Protein AF-A0A842GBS2-F1 (afdb_monomer)

Radius of gyration: 26.14 Å; Cα contacts (8 Å, |Δi|>4): 74; chains: 1; bounding box: 63×48×53 Å

Solvent-accessible surface area (backbone atoms only — not comparable to full-atom values): 9176 Å² total; per-residue (Å²): 52,56,71,68,58,36,49,51,55,53,50,52,49,37,70,74,26,65,68,55,48,73,70,59,46,72,67,55,54,50,53,52,41,62,66,34,44,61,16,29,55,69,60,16,51,52,38,40,55,52,44,66,75,75,44,96,65,78,79,58,68,82,71,24,62,34,49,64,79,65,45,64,64,57,58,49,49,52,53,52,52,50,52,54,51,51,51,51,52,49,57,55,55,73,72,59,69,82,78,61,65,87,78,48,100,63,56,70,68,56,43,51,51,47,65,72,66,52,78,75,74,88,60,75,92,71,73,91,57,52,77,66,53,48,50,53,50,50,54,52,51,50,51,52,51,54,51,50,52,50,62,64,70,63,77,123

Structure (mmCIF, N/CA/C/O backbone):
data_AF-A0A842GBS2-F1
#
_entry.id   AF-A0A842GBS2-F1
#
loop_
_atom_site.group_PDB
_atom_site.id
_atom_site.type_symbol
_atom_site.label_atom_id
_atom_site.label_alt_id
_atom_site.label_comp_id
_atom_site.label_asym_id
_atom_site.label_entity_id
_atom_site.label_seq_id
_atom_site.pdbx_PDB_ins_code
_atom_site.Cartn_x
_atom_site.Cartn_y
_atom_site.Cartn_z
_atom_site.occupancy
_atom_site.B_iso_or_equiv
_atom_site.auth_seq_id
_atom_site.auth_comp_id
_atom_site.auth_asym_id
_atom_site.auth_atom_id
_atom_site.pdbx_PDB_model_num
ATOM 1 N N . MET A 1 1 ? 12.945 -3.905 -9.979 1.00 91.38 1 MET A N 1
ATOM 2 C CA . MET A 1 1 ? 13.608 -2.769 -10.655 1.00 91.38 1 MET A CA 1
ATOM 3 C C . MET A 1 1 ? 15.123 -2.823 -10.489 1.00 91.38 1 MET A C 1
ATOM 5 O O . MET A 1 1 ? 15.603 -3.583 -9.658 1.00 91.38 1 MET A O 1
ATOM 9 N N . GLU A 1 2 ? 15.868 -2.006 -11.241 1.00 93.38 2 GLU A N 1
ATOM 10 C CA . GLU A 1 2 ? 17.328 -1.872 -11.101 1.00 93.38 2 GLU A CA 1
ATOM 11 C C . GLU A 1 2 ? 17.729 -1.147 -9.805 1.00 93.38 2 GLU A C 1
ATOM 13 O O . GLU A 1 2 ? 16.988 -0.316 -9.277 1.00 93.38 2 GLU A O 1
ATOM 18 N N . LEU A 1 3 ? 18.949 -1.381 -9.313 1.00 91.69 3 LEU A N 1
ATOM 19 C CA . LEU A 1 3 ? 19.408 -0.807 -8.040 1.00 91.69 3 LEU A CA 1
ATOM 20 C C . LEU A 1 3 ? 19.408 0.736 -8.036 1.00 91.69 3 LEU A C 1
ATOM 22 O O . LEU A 1 3 ? 18.989 1.354 -7.059 1.00 91.69 3 LEU A O 1
ATOM 26 N N . MET A 1 4 ? 19.832 1.375 -9.134 1.00 93.00 4 MET A N 1
ATOM 27 C CA . MET A 1 4 ? 19.768 2.843 -9.261 1.00 93.00 4 MET A CA 1
ATOM 28 C C . MET A 1 4 ? 18.333 3.371 -9.187 1.00 93.00 4 MET A C 1
ATOM 30 O O . MET A 1 4 ? 18.096 4.425 -8.604 1.00 93.00 4 MET A O 1
ATOM 34 N N . GLN A 1 5 ? 17.379 2.636 -9.759 1.00 95.25 5 GLN A N 1
ATOM 35 C CA . GLN A 1 5 ? 15.966 3.004 -9.740 1.00 95.25 5 GLN A CA 1
ATOM 36 C C . GLN A 1 5 ? 15.397 2.923 -8.321 1.00 95.25 5 GLN A C 1
ATOM 38 O O . GLN A 1 5 ? 14.685 3.829 -7.894 1.00 95.25 5 GLN A O 1
ATOM 43 N N . ALA A 1 6 ? 15.765 1.887 -7.562 1.00 94.94 6 ALA A N 1
ATOM 44 C CA . ALA A 1 6 ? 15.394 1.773 -6.155 1.00 94.94 6 ALA A CA 1
ATOM 45 C C . ALA A 1 6 ? 15.952 2.944 -5.328 1.00 94.94 6 ALA A C 1
ATOM 47 O O . ALA A 1 6 ? 15.215 3.568 -4.561 1.00 94.94 6 ALA A O 1
ATOM 48 N N . PHE A 1 7 ? 17.223 3.306 -5.538 1.00 94.00 7 PHE A N 1
ATOM 49 C CA . PHE A 1 7 ? 17.828 4.457 -4.864 1.00 94.00 7 PHE A CA 1
ATOM 50 C C . PHE A 1 7 ? 17.133 5.777 -5.196 1.00 94.00 7 PHE A C 1
ATOM 52 O O . PHE A 1 7 ? 16.917 6.576 -4.288 1.00 94.00 7 PHE A O 1
ATOM 59 N N . GLU A 1 8 ? 16.715 5.988 -6.445 1.00 95.69 8 GLU A N 1
ATOM 60 C CA . GLU A 1 8 ? 15.959 7.183 -6.831 1.00 95.69 8 GLU A CA 1
ATOM 61 C C . GLU A 1 8 ? 14.643 7.302 -6.042 1.00 95.69 8 GLU A C 1
ATOM 63 O O . GLU A 1 8 ? 14.295 8.382 -5.558 1.00 95.69 8 GLU A O 1
ATOM 68 N N . LEU A 1 9 ? 13.911 6.195 -5.863 1.00 96.62 9 LEU A N 1
ATOM 69 C CA . LEU A 1 9 ? 12.675 6.194 -5.074 1.00 96.62 9 LEU A CA 1
ATOM 70 C C . LEU A 1 9 ? 12.947 6.527 -3.601 1.00 96.62 9 LEU A C 1
ATOM 72 O O . LEU A 1 9 ? 12.241 7.341 -3.002 1.00 96.62 9 LEU A O 1
ATOM 76 N N . ILE A 1 10 ? 14.000 5.953 -3.018 1.00 94.94 10 ILE A N 1
ATOM 77 C CA . ILE A 1 10 ? 14.363 6.200 -1.618 1.00 94.94 10 ILE A CA 1
ATOM 78 C C . ILE A 1 10 ? 14.875 7.641 -1.410 1.00 94.94 10 ILE A C 1
ATOM 80 O O . ILE A 1 10 ? 14.587 8.275 -0.386 1.00 94.94 10 ILE A O 1
ATOM 84 N N . GLU A 1 11 ? 15.584 8.205 -2.388 1.00 94.44 11 GLU A N 1
ATOM 85 C CA . GLU A 1 11 ? 16.022 9.604 -2.382 1.00 94.44 11 GLU A CA 1
ATOM 86 C C . GLU A 1 11 ? 14.831 10.569 -2.464 1.00 94.44 11 GLU A C 1
ATOM 88 O O . GLU A 1 11 ? 14.791 11.582 -1.756 1.00 94.44 11 GLU A O 1
ATOM 93 N N . MET A 1 12 ? 13.816 10.222 -3.257 1.00 96.06 12 MET A N 1
ATOM 94 C CA . MET A 1 12 ? 12.567 10.978 -3.346 1.00 96.06 12 MET A CA 1
ATOM 95 C C . MET A 1 12 ? 11.851 11.035 -1.990 1.00 96.06 12 MET A C 1
ATOM 97 O O . MET A 1 12 ? 11.416 12.108 -1.568 1.00 96.06 12 MET A O 1
ATOM 101 N N . ILE A 1 13 ? 11.804 9.914 -1.261 1.00 96.00 13 ILE A N 1
ATOM 102 C CA . ILE A 1 13 ? 11.255 9.855 0.105 1.00 96.00 13 ILE A CA 1
ATOM 103 C C . ILE A 1 13 ? 12.089 10.712 1.058 1.00 96.00 13 ILE A C 1
ATOM 105 O O . ILE A 1 13 ? 11.542 11.522 1.805 1.00 96.00 13 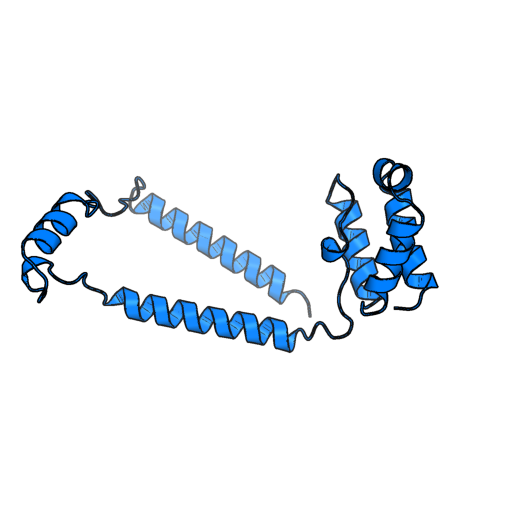ILE A O 1
ATOM 109 N N . SER A 1 14 ? 13.414 10.578 1.014 1.00 93.94 14 SER A N 1
ATOM 110 C CA . SER A 1 14 ? 14.332 11.336 1.875 1.00 93.94 14 SER A CA 1
ATOM 111 C C . SER A 1 14 ? 14.244 12.847 1.647 1.00 93.94 14 SER A C 1
ATOM 113 O O . SER A 1 14 ? 14.419 13.630 2.582 1.00 93.94 14 SER A O 1
ATOM 115 N N . SER A 1 15 ? 13.946 13.261 0.415 1.00 94.44 15 SER A N 1
ATOM 116 C CA . SER A 1 15 ? 13.741 14.662 0.046 1.00 94.44 15 SER A CA 1
ATOM 117 C C . SER A 1 15 ? 12.376 15.192 0.487 1.00 94.44 15 SER A C 1
ATOM 119 O O . SER A 1 15 ? 12.276 16.339 0.918 1.00 94.44 15 SER A O 1
ATOM 121 N N . ALA A 1 16 ? 11.331 14.364 0.422 1.00 95.88 16 ALA A N 1
ATOM 122 C CA . ALA A 1 16 ? 9.983 14.746 0.835 1.00 95.88 16 ALA A CA 1
ATOM 123 C C . ALA A 1 16 ? 9.793 14.732 2.364 1.00 95.88 16 ALA A C 1
ATOM 125 O O . ALA A 1 16 ? 9.022 15.529 2.900 1.00 95.88 16 ALA A O 1
ATOM 126 N N . TYR A 1 17 ? 10.502 13.852 3.081 1.00 95.50 17 TYR A N 1
ATOM 127 C CA . TYR A 1 17 ? 10.295 13.605 4.508 1.00 95.50 17 TYR A CA 1
ATOM 128 C C . TYR A 1 17 ? 11.598 13.719 5.309 1.00 95.50 17 TYR A C 1
ATOM 130 O O . TYR A 1 17 ? 12.363 12.766 5.460 1.00 95.50 17 TYR A O 1
ATOM 138 N N . ILE A 1 18 ? 11.812 14.882 5.931 1.00 92.56 18 ILE A N 1
ATOM 139 C CA . ILE A 1 18 ? 13.024 15.184 6.717 1.00 92.56 18 ILE A CA 1
ATOM 140 C C . ILE A 1 18 ? 13.256 14.173 7.849 1.00 92.56 18 ILE A C 1
ATOM 142 O O . ILE A 1 18 ? 14.397 13.808 8.128 1.00 92.56 18 ILE A O 1
ATOM 146 N N . ASN A 1 19 ? 12.191 13.724 8.516 1.00 90.25 19 ASN A N 1
ATOM 147 C CA . ASN A 1 19 ? 12.318 12.776 9.624 1.00 90.25 19 ASN A CA 1
ATOM 148 C C . ASN A 1 19 ? 12.795 11.407 9.144 1.00 90.25 19 ASN A C 1
ATOM 150 O O . ASN A 1 19 ? 13.673 10.843 9.783 1.00 90.25 19 ASN A O 1
ATOM 154 N N . PHE A 1 20 ? 12.297 10.937 7.996 1.00 90.94 20 PHE A N 1
ATOM 155 C CA . PHE A 1 20 ? 12.789 9.711 7.371 1.00 90.94 20 PHE A CA 1
ATOM 156 C C . PHE A 1 20 ? 14.289 9.827 7.094 1.00 90.94 20 PHE A C 1
ATOM 158 O O . PHE A 1 20 ? 15.064 9.004 7.558 1.00 90.94 20 PHE A O 1
ATOM 165 N N . LYS A 1 21 ? 14.730 10.923 6.463 1.00 89.00 21 LYS A N 1
ATOM 166 C CA . LYS A 1 21 ? 16.156 11.161 6.189 1.00 89.00 21 LYS A CA 1
ATOM 167 C C . LYS A 1 21 ? 17.041 11.112 7.442 1.00 89.00 21 LYS A C 1
ATOM 169 O O . LYS A 1 21 ? 18.186 10.688 7.361 1.00 89.00 21 LYS A O 1
ATOM 174 N N . LYS A 1 22 ? 16.539 11.576 8.590 1.00 88.00 22 LYS A N 1
ATOM 175 C CA . LYS A 1 22 ? 17.286 11.568 9.859 1.00 88.00 22 LYS A CA 1
ATOM 176 C C . LYS A 1 22 ? 17.366 10.186 10.502 1.00 88.00 22 LYS A C 1
ATOM 178 O O . LYS A 1 22 ? 18.314 9.933 11.237 1.00 88.00 22 LYS A O 1
ATOM 183 N N . THR A 1 23 ? 16.360 9.341 10.290 1.00 86.06 23 THR A N 1
ATOM 184 C CA . THR A 1 23 ? 16.256 8.028 10.940 1.00 86.06 23 THR A CA 1
ATOM 185 C C . THR A 1 23 ? 16.757 6.883 10.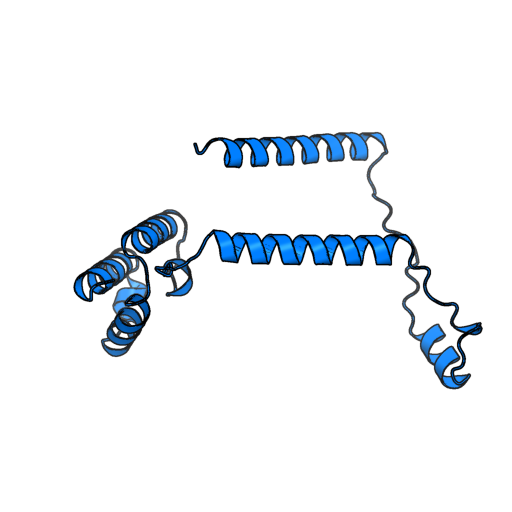074 1.00 86.06 23 THR A C 1
ATOM 187 O O . THR A 1 23 ? 1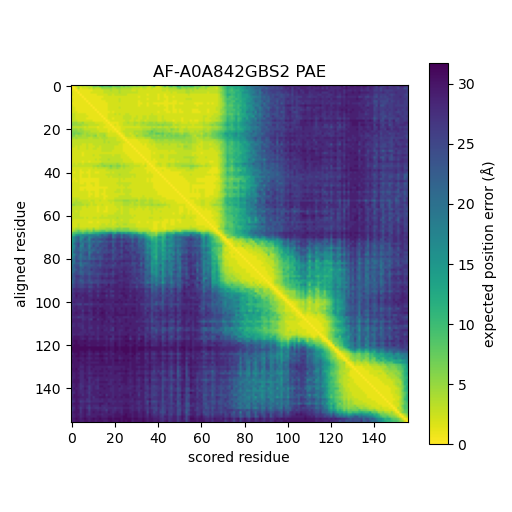7.114 5.841 10.612 1.00 86.06 23 THR A O 1
ATOM 190 N N . SER A 1 24 ? 16.766 7.056 8.754 1.00 85.69 24 SER A N 1
ATOM 191 C CA . SER A 1 24 ? 17.180 6.024 7.810 1.00 85.69 24 SER A CA 1
ATOM 192 C C . SER A 1 24 ? 18.699 5.887 7.802 1.00 85.69 24 SER A C 1
ATOM 194 O O . SER A 1 24 ? 19.420 6.796 7.394 1.00 85.69 24 SER A O 1
ATOM 196 N N . ASP A 1 25 ? 19.175 4.732 8.256 1.00 89.38 25 ASP A N 1
ATOM 197 C CA . ASP A 1 25 ? 20.576 4.337 8.208 1.00 89.38 25 ASP A CA 1
ATOM 198 C C . ASP A 1 25 ? 20.876 3.489 6.962 1.00 89.38 25 ASP A C 1
ATOM 200 O O . ASP A 1 25 ? 19.982 3.067 6.226 1.00 89.38 25 ASP A O 1
ATOM 204 N N . GLU A 1 26 ? 22.156 3.204 6.722 1.00 89.19 26 GLU A N 1
ATOM 205 C CA . GLU A 1 26 ? 22.590 2.408 5.569 1.00 89.19 26 GLU A CA 1
ATOM 206 C C . GLU A 1 26 ? 21.917 1.024 5.520 1.00 89.19 26 GLU A C 1
ATOM 208 O O . GLU A 1 26 ? 21.607 0.522 4.440 1.00 89.19 26 GLU A O 1
ATOM 213 N N . LYS A 1 27 ? 21.638 0.420 6.683 1.00 90.00 27 LYS A N 1
ATOM 214 C CA . LYS A 1 27 ? 20.949 -0.875 6.770 1.00 90.00 27 LYS A CA 1
ATOM 215 C C . LYS A 1 27 ? 19.518 -0.781 6.259 1.00 90.00 27 LYS A C 1
ATOM 217 O O . LYS A 1 27 ? 19.096 -1.643 5.495 1.00 90.00 27 LYS A O 1
ATOM 222 N N . THR A 1 28 ? 18.799 0.272 6.641 1.00 87.38 28 THR A N 1
ATOM 223 C CA . THR A 1 28 ? 17.440 0.539 6.163 1.00 87.38 28 THR A CA 1
ATOM 224 C C . THR A 1 28 ? 17.430 0.741 4.651 1.00 87.38 28 THR A C 1
ATOM 226 O O . THR A 1 28 ? 16.608 0.144 3.963 1.00 87.38 28 THR A O 1
ATOM 229 N N . LEU A 1 29 ? 18.374 1.524 4.121 1.00 90.19 29 LEU A N 1
ATOM 230 C CA . LEU A 1 29 ? 18.474 1.779 2.681 1.00 90.19 29 LEU A CA 1
ATOM 231 C C . LEU A 1 29 ? 18.759 0.494 1.894 1.00 90.19 29 LEU A C 1
ATOM 233 O O . LEU A 1 29 ? 18.095 0.240 0.895 1.00 90.19 29 LEU A O 1
ATOM 237 N N . ARG A 1 30 ? 19.702 -0.336 2.361 1.00 92.00 30 ARG A N 1
ATOM 238 C CA . ARG A 1 30 ? 20.016 -1.634 1.738 1.00 92.00 30 ARG A CA 1
ATOM 239 C C . ARG A 1 30 ? 18.812 -2.567 1.743 1.00 92.00 30 ARG A C 1
ATOM 241 O O . ARG A 1 30 ? 18.457 -3.087 0.695 1.00 92.00 30 ARG A O 1
ATOM 248 N N . LEU A 1 31 ? 18.147 -2.696 2.892 1.00 92.94 31 LEU A N 1
ATOM 249 C CA . LEU A 1 31 ? 16.947 -3.518 3.027 1.00 92.94 31 LEU A CA 1
ATOM 250 C C . LEU A 1 31 ? 15.876 -3.093 2.019 1.00 92.94 31 LEU A C 1
ATOM 252 O O . LEU A 1 31 ? 15.317 -3.922 1.313 1.00 92.94 31 LEU A O 1
ATOM 256 N N . TRP A 1 32 ? 15.599 -1.794 1.934 1.00 94.94 32 TRP A N 1
ATOM 257 C CA . TRP A 1 32 ? 14.586 -1.279 1.020 1.00 94.94 32 TRP A CA 1
ATOM 258 C C . TRP A 1 32 ? 14.963 -1.505 -0.439 1.00 94.94 32 TRP A C 1
ATOM 260 O O . TRP A 1 32 ? 14.107 -1.902 -1.224 1.00 94.94 32 TRP A O 1
ATOM 270 N N . SER A 1 33 ? 16.233 -1.308 -0.793 1.00 92.50 33 SER A N 1
ATOM 271 C CA . SER A 1 33 ? 16.725 -1.612 -2.133 1.00 92.50 33 SER A CA 1
ATOM 272 C C . SER A 1 33 ? 16.550 -3.088 -2.492 1.00 92.50 33 SER A C 1
ATOM 274 O O . SER A 1 33 ? 16.093 -3.362 -3.598 1.00 92.50 33 SER A O 1
ATOM 276 N N . ASP A 1 34 ? 16.822 -4.014 -1.566 1.00 92.50 34 ASP A N 1
ATOM 277 C CA . ASP A 1 34 ? 16.640 -5.456 -1.784 1.00 92.50 34 ASP A CA 1
ATOM 278 C C . ASP A 1 34 ? 15.164 -5.809 -2.045 1.00 92.50 34 ASP A C 1
ATOM 280 O O . ASP A 1 34 ? 14.858 -6.564 -2.964 1.00 92.50 34 ASP A O 1
ATOM 284 N N . PHE A 1 35 ? 14.230 -5.207 -1.299 1.00 91.38 35 PHE A N 1
ATOM 285 C CA . PHE A 1 35 ? 12.789 -5.432 -1.490 1.00 91.38 35 PHE A CA 1
ATOM 286 C C . PHE A 1 35 ? 12.225 -4.826 -2.780 1.00 91.38 35 PHE A C 1
ATOM 288 O O . PHE A 1 35 ? 11.205 -5.289 -3.287 1.00 91.38 35 PHE A O 1
ATOM 295 N N . LEU A 1 36 ? 12.851 -3.778 -3.313 1.00 93.88 36 LEU A N 1
ATOM 296 C CA . LEU A 1 36 ? 12.385 -3.111 -4.529 1.00 93.88 36 LEU A CA 1
ATOM 297 C C . LEU A 1 36 ? 12.826 -3.841 -5.810 1.00 93.88 36 LEU A C 1
ATOM 299 O O . LEU A 1 36 ? 12.286 -3.565 -6.885 1.00 93.88 36 LEU A O 1
ATOM 303 N N . VAL A 1 37 ? 13.753 -4.803 -5.729 1.00 91.38 37 VAL A N 1
ATOM 304 C CA . VAL A 1 37 ? 14.220 -5.577 -6.897 1.00 91.38 37 VAL A CA 1
ATOM 305 C C . VAL A 1 37 ? 13.066 -6.297 -7.607 1.00 91.38 37 VAL A C 1
ATOM 307 O O . VAL A 1 37 ? 13.033 -6.310 -8.838 1.00 91.38 37 VAL A O 1
ATOM 310 N N . ASP A 1 38 ? 12.056 -6.755 -6.870 1.00 88.19 38 ASP A N 1
ATOM 311 C CA . ASP A 1 38 ? 10.890 -7.460 -7.427 1.00 88.19 38 ASP A CA 1
ATOM 312 C C . ASP A 1 38 ? 9.724 -6.532 -7.820 1.00 88.19 38 ASP A C 1
ATOM 314 O O . ASP A 1 38 ? 8.668 -6.982 -8.278 1.00 88.19 38 ASP A O 1
ATOM 318 N N . ALA A 1 39 ? 9.901 -5.219 -7.659 1.00 92.19 39 ALA A N 1
ATOM 319 C CA . ALA A 1 39 ? 8.882 -4.220 -7.947 1.00 92.19 39 ALA A CA 1
ATOM 320 C C . ALA A 1 39 ? 9.050 -3.563 -9.328 1.00 92.19 39 ALA A C 1
ATOM 322 O O . ALA A 1 39 ? 10.159 -3.376 -9.845 1.00 92.19 39 ALA A O 1
ATOM 323 N N . ASP A 1 40 ? 7.918 -3.197 -9.923 1.00 94.12 40 ASP A N 1
ATOM 324 C CA . ASP A 1 40 ? 7.796 -2.412 -11.145 1.00 94.12 40 ASP A CA 1
ATOM 325 C C . ASP A 1 40 ? 8.135 -0.955 -10.837 1.00 94.12 40 ASP A C 1
ATOM 327 O O . ASP A 1 40 ? 7.494 -0.311 -10.000 1.00 94.12 40 ASP A O 1
ATOM 331 N N . TYR A 1 41 ? 9.158 -0.431 -11.505 1.00 95.06 41 TYR A N 1
ATOM 332 C CA . TYR A 1 41 ? 9.652 0.914 -11.246 1.00 95.06 41 TYR A CA 1
ATOM 333 C C . TYR A 1 41 ? 8.613 2.000 -11.543 1.00 95.06 41 TYR A C 1
ATOM 335 O O . TYR A 1 41 ? 8.389 2.866 -10.698 1.00 95.06 41 TYR A O 1
ATOM 343 N N . GLU A 1 42 ? 7.964 1.966 -12.708 1.00 94.62 42 GLU A N 1
ATOM 344 C CA . GLU A 1 42 ? 7.056 3.036 -13.135 1.00 94.62 42 GLU A CA 1
ATOM 345 C C . GLU A 1 42 ? 5.795 3.063 -12.271 1.00 94.62 42 GLU A C 1
ATOM 347 O O . GLU A 1 42 ? 5.390 4.125 -11.782 1.00 94.62 42 GLU A O 1
ATOM 352 N N . LYS A 1 43 ? 5.214 1.888 -11.995 1.00 93.44 43 LYS A N 1
ATOM 353 C CA . LYS A 1 43 ? 4.051 1.769 -11.105 1.00 93.44 43 LYS A CA 1
ATOM 354 C C . LYS A 1 43 ? 4.396 2.206 -9.682 1.00 93.44 43 LYS A C 1
ATOM 356 O O . LYS A 1 43 ? 3.654 2.992 -9.088 1.00 93.44 43 LYS A O 1
ATOM 361 N N . SER A 1 44 ? 5.546 1.774 -9.162 1.00 95.56 44 SER A N 1
ATOM 362 C CA . SER A 1 44 ? 5.978 2.140 -7.809 1.00 95.56 44 SER A CA 1
ATOM 363 C C . SER A 1 44 ? 6.288 3.633 -7.685 1.00 95.56 44 SER A C 1
ATOM 365 O O . SER A 1 44 ? 5.921 4.279 -6.703 1.00 95.56 44 SER A O 1
ATOM 367 N N . LYS A 1 45 ? 6.894 4.232 -8.717 1.00 96.81 45 LYS A N 1
ATOM 368 C CA . LYS A 1 45 ? 7.149 5.675 -8.794 1.00 96.81 45 LYS A CA 1
ATOM 369 C C . LYS A 1 45 ? 5.854 6.482 -8.821 1.00 96.81 45 LYS A C 1
ATOM 371 O O . LYS A 1 45 ? 5.766 7.524 -8.167 1.00 96.81 45 LYS A O 1
ATOM 376 N N . ALA A 1 46 ? 4.852 6.029 -9.573 1.00 95.12 46 ALA A N 1
ATOM 377 C CA . ALA A 1 46 ? 3.545 6.675 -9.632 1.00 95.12 46 ALA A CA 1
ATOM 378 C C . ALA A 1 46 ? 2.822 6.620 -8.275 1.00 95.12 46 ALA A C 1
ATOM 380 O O . ALA A 1 46 ? 2.362 7.660 -7.790 1.00 95.12 46 ALA A O 1
ATOM 381 N N . ALA A 1 47 ? 2.796 5.447 -7.633 1.00 94.81 47 ALA A N 1
ATOM 382 C CA . ALA A 1 47 ? 2.227 5.262 -6.298 1.00 94.81 47 ALA A CA 1
ATOM 383 C C . ALA A 1 47 ? 2.925 6.154 -5.257 1.00 94.81 47 ALA A C 1
ATOM 385 O O . ALA A 1 47 ? 2.267 6.891 -4.518 1.00 94.81 47 ALA A O 1
ATOM 386 N N . LEU A 1 48 ? 4.261 6.194 -5.277 1.00 97.38 48 LEU A N 1
ATOM 387 C CA . LEU A 1 48 ? 5.049 7.029 -4.375 1.00 97.38 48 LEU A CA 1
ATOM 388 C C . LEU A 1 48 ? 4.748 8.525 -4.550 1.00 97.38 48 LEU A C 1
ATOM 390 O O . LEU A 1 48 ? 4.517 9.237 -3.569 1.00 97.38 48 LEU A O 1
ATOM 394 N N . LYS A 1 49 ? 4.697 9.016 -5.795 1.00 97.19 49 LYS A N 1
ATOM 395 C CA . LYS A 1 49 ? 4.324 10.411 -6.083 1.00 97.19 49 LYS A CA 1
ATOM 396 C C . LYS A 1 49 ? 2.939 10.749 -5.536 1.00 97.19 49 LYS A C 1
ATOM 398 O O . LYS A 1 49 ? 2.739 11.854 -5.029 1.00 97.19 49 LYS A O 1
ATOM 403 N N . GLN A 1 50 ? 1.986 9.826 -5.640 1.00 96.25 50 GLN A N 1
ATOM 404 C CA . GLN A 1 50 ? 0.638 10.028 -5.120 1.00 96.25 50 GLN A CA 1
ATOM 405 C C . GLN A 1 50 ? 0.608 10.053 -3.587 1.00 96.25 50 GLN A C 1
ATOM 407 O O . GLN A 1 50 ? -0.058 10.912 -3.000 1.00 96.25 50 GLN A O 1
ATOM 412 N N . HIS A 1 51 ? 1.367 9.176 -2.928 1.00 97.56 51 HIS A N 1
ATOM 413 C CA . HIS A 1 51 ? 1.510 9.182 -1.471 1.00 97.56 51 HIS A CA 1
ATOM 414 C C . HIS A 1 51 ? 2.087 10.510 -0.975 1.00 97.56 51 HIS A C 1
ATOM 416 O O . HIS A 1 51 ? 1.483 11.147 -0.114 1.00 97.56 51 HIS A O 1
ATOM 422 N N . ILE A 1 52 ? 3.174 10.993 -1.589 1.00 96.75 52 ILE A N 1
ATOM 423 C CA . ILE A 1 52 ? 3.808 12.279 -1.240 1.00 96.75 52 ILE A CA 1
ATOM 424 C C . ILE A 1 52 ? 2.819 13.449 -1.333 1.00 96.75 52 ILE A C 1
ATOM 426 O O . ILE A 1 52 ? 2.816 14.332 -0.477 1.00 96.75 52 ILE A O 1
ATOM 430 N N . LYS A 1 53 ? 1.941 13.454 -2.342 1.00 94.81 53 LYS A N 1
ATOM 431 C CA . LYS A 1 53 ? 0.928 14.509 -2.516 1.00 94.81 53 LYS A CA 1
ATOM 432 C C . LYS A 1 53 ? -0.194 14.465 -1.478 1.00 94.81 53 LYS A C 1
ATOM 434 O O . LYS A 1 53 ? -0.790 15.500 -1.194 1.00 94.81 53 LYS A O 1
ATOM 439 N N . THR A 1 54 ? -0.532 13.284 -0.964 1.00 94.19 54 THR A N 1
ATOM 440 C CA . THR A 1 54 ? -1.778 13.067 -0.204 1.00 94.19 54 THR A CA 1
ATOM 441 C C . THR A 1 54 ? -1.559 12.765 1.275 1.00 94.19 54 THR A C 1
ATOM 443 O O . THR A 1 54 ? -2.475 12.953 2.080 1.00 94.19 54 THR A O 1
ATOM 446 N N . LYS A 1 55 ? -0.365 12.311 1.666 1.00 95.00 55 LYS A N 1
ATOM 447 C CA . LYS A 1 55 ? -0.061 11.845 3.021 1.00 95.00 55 LYS A CA 1
ATOM 448 C C . LYS A 1 55 ? 1.054 12.672 3.655 1.00 95.00 55 LYS A C 1
ATOM 450 O O . LYS A 1 55 ? 2.119 12.886 3.084 1.00 95.00 55 LYS A O 1
ATOM 455 N N . LYS A 1 56 ? 0.810 13.091 4.900 1.00 93.00 56 LYS A N 1
ATOM 456 C CA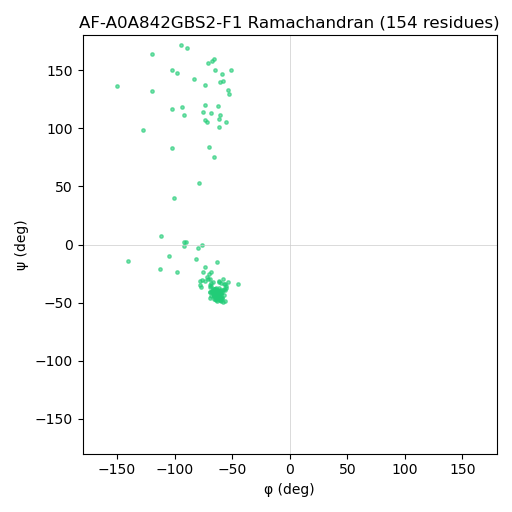 . LYS A 1 56 ? 1.750 13.893 5.704 1.00 93.00 56 LYS A CA 1
ATOM 457 C C . LYS A 1 56 ? 2.928 13.086 6.260 1.00 93.00 56 LYS A C 1
ATOM 459 O O . LYS A 1 56 ? 3.954 13.672 6.589 1.00 93.00 56 LYS A 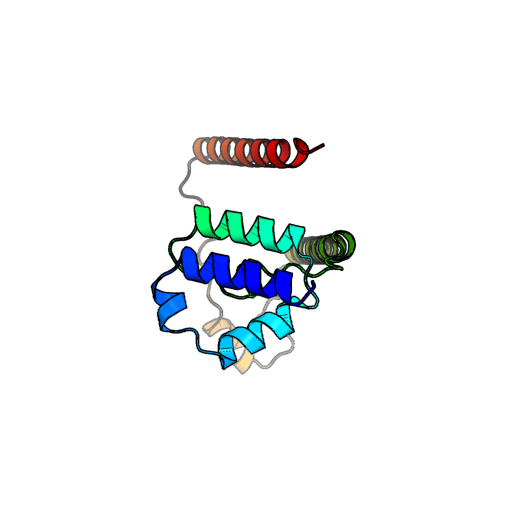O 1
ATOM 464 N N . PHE A 1 57 ? 2.773 11.772 6.401 1.00 94.69 57 PHE A N 1
ATOM 465 C CA . PHE A 1 57 ? 3.781 10.880 6.974 1.00 94.69 57 PHE A CA 1
ATOM 466 C C . PHE A 1 57 ? 4.514 10.104 5.879 1.00 94.69 57 PHE A C 1
ATOM 468 O O . PHE A 1 57 ? 3.930 9.820 4.829 1.00 94.69 57 PHE A O 1
ATOM 475 N N . ALA A 1 58 ? 5.780 9.768 6.145 1.00 94.62 58 ALA A N 1
ATOM 476 C CA . ALA A 1 58 ? 6.598 8.984 5.227 1.00 94.62 58 ALA A CA 1
ATOM 477 C C . ALA A 1 58 ? 5.928 7.628 4.931 1.00 94.62 58 ALA A C 1
ATOM 479 O O . ALA A 1 58 ? 5.338 7.045 5.846 1.00 94.62 58 ALA A O 1
ATOM 480 N N . PRO A 1 59 ? 5.982 7.145 3.680 1.00 95.50 59 PRO A N 1
ATOM 481 C CA . PRO A 1 59 ? 5.462 5.832 3.327 1.00 95.50 59 PRO A CA 1
ATOM 482 C C . PRO A 1 59 ? 6.298 4.719 3.962 1.00 95.50 59 PRO A C 1
ATOM 484 O O . PRO A 1 59 ? 7.474 4.901 4.275 1.00 95.50 59 PRO A O 1
ATOM 487 N N . SER A 1 60 ? 5.689 3.550 4.094 1.00 94.19 60 SER A N 1
ATOM 488 C CA . SER A 1 60 ? 6.355 2.254 4.207 1.00 94.19 60 SER A CA 1
ATOM 489 C C . SER A 1 60 ? 6.587 1.649 2.814 1.00 94.19 60 SER A C 1
ATOM 491 O O . SER A 1 60 ? 6.019 2.121 1.831 1.00 94.19 60 SER A O 1
ATOM 493 N N . LEU A 1 61 ? 7.379 0.574 2.711 1.00 92.56 61 LEU A N 1
ATOM 494 C CA . LEU A 1 61 ? 7.555 -0.158 1.444 1.00 92.56 61 LEU A CA 1
ATOM 495 C C . LEU A 1 61 ? 6.218 -0.625 0.846 1.00 92.56 61 LEU A C 1
ATOM 497 O O . LEU A 1 61 ? 6.040 -0.548 -0.364 1.00 92.56 61 LEU A O 1
ATOM 501 N N . ALA A 1 62 ? 5.263 -1.054 1.675 1.00 90.81 62 ALA A N 1
ATOM 502 C CA . ALA A 1 62 ? 3.970 -1.561 1.213 1.00 90.81 62 ALA A CA 1
ATOM 503 C C . ALA A 1 62 ? 3.073 -0.476 0.591 1.00 90.81 62 ALA A C 1
ATOM 505 O O . ALA A 1 62 ? 2.204 -0.791 -0.214 1.00 90.81 62 ALA A O 1
ATOM 506 N N . ASP A 1 63 ? 3.285 0.797 0.935 1.00 93.50 63 ASP A N 1
ATOM 507 C CA . ASP A 1 63 ? 2.454 1.894 0.429 1.00 93.50 63 ASP A CA 1
ATOM 508 C C . ASP A 1 63 ? 2.740 2.229 -1.043 1.00 93.50 63 ASP A C 1
ATOM 510 O O . ASP A 1 63 ? 1.924 2.878 -1.698 1.00 93.50 63 ASP A O 1
ATOM 514 N N . PHE A 1 64 ? 3.905 1.830 -1.567 1.00 94.69 64 PHE A N 1
ATOM 515 C CA . PHE A 1 64 ? 4.308 2.186 -2.928 1.00 94.69 64 PHE A CA 1
ATOM 516 C C . PHE A 1 64 ? 5.013 1.080 -3.717 1.00 94.69 64 PHE A C 1
ATOM 518 O O . PHE A 1 64 ? 5.144 1.238 -4.925 1.00 94.69 64 PHE A O 1
ATOM 525 N N . SER A 1 65 ? 5.484 -0.005 -3.097 1.00 94.00 65 SER A N 1
ATOM 526 C CA . SER A 1 65 ? 6.126 -1.111 -3.815 1.00 94.00 65 SER A CA 1
ATOM 527 C C . SER A 1 65 ? 5.073 -1.923 -4.564 1.00 94.00 65 SER A C 1
ATOM 529 O O . SER A 1 65 ? 4.287 -2.649 -3.955 1.00 94.00 65 SER A O 1
ATOM 531 N N . ILE A 1 66 ? 5.038 -1.781 -5.890 1.00 92.44 66 ILE A N 1
ATOM 532 C CA . ILE A 1 66 ? 4.111 -2.507 -6.759 1.00 92.44 66 ILE A CA 1
ATOM 533 C C . ILE A 1 66 ? 4.868 -3.652 -7.437 1.00 92.44 66 ILE A C 1
ATOM 535 O O . ILE A 1 66 ? 5.780 -3.367 -8.210 1.00 92.44 66 ILE A O 1
ATOM 539 N N . PRO A 1 67 ? 4.515 -4.928 -7.202 1.00 89.56 67 PRO A N 1
ATOM 540 C CA . PRO A 1 67 ? 5.185 -6.067 -7.831 1.00 89.56 67 PRO A CA 1
ATOM 541 C C . PRO A 1 67 ? 5.123 -6.027 -9.366 1.00 89.56 67 PRO A C 1
ATOM 543 O O . PRO A 1 67 ? 4.115 -5.607 -9.939 1.00 89.56 67 PRO A O 1
ATOM 546 N N . ILE A 1 68 ? 6.172 -6.524 -10.038 1.00 82.50 68 ILE A N 1
ATOM 547 C CA . ILE A 1 68 ? 6.225 -6.635 -11.515 1.00 82.50 68 ILE A CA 1
ATOM 548 C C . ILE A 1 68 ? 5.051 -7.469 -12.046 1.00 82.50 68 ILE A C 1
ATOM 550 O O . ILE A 1 68 ? 4.365 -7.054 -12.979 1.00 82.50 68 ILE A O 1
ATOM 554 N N . ASN A 1 69 ? 4.764 -8.583 -11.371 1.00 69.81 69 ASN A N 1
ATOM 555 C CA . ASN A 1 69 ? 3.653 -9.485 -11.674 1.00 69.81 69 ASN A CA 1
ATOM 556 C C . ASN A 1 69 ? 2.467 -9.248 -10.735 1.00 69.81 69 ASN A C 1
ATOM 558 O O . ASN A 1 69 ? 1.852 -10.200 -10.258 1.00 69.81 69 ASN A O 1
ATOM 562 N N . ALA A 1 70 ? 2.157 -7.988 -10.411 1.00 60.22 70 ALA A N 1
ATOM 563 C CA . ALA A 1 70 ? 0.843 -7.659 -9.871 1.00 60.22 70 ALA A CA 1
ATOM 564 C C . ALA A 1 70 ? -0.189 -7.930 -10.978 1.00 60.22 70 ALA A C 1
ATOM 566 O O . ALA A 1 70 ? -0.632 -7.011 -11.671 1.00 60.22 70 ALA A O 1
ATOM 567 N N . ASP A 1 71 ? -0.482 -9.212 -11.203 1.00 61.31 71 ASP A N 1
ATOM 568 C CA . ASP A 1 71 ? -1.481 -9.682 -12.140 1.00 61.31 71 ASP A CA 1
ATOM 569 C C . ASP A 1 71 ? -2.804 -9.117 -11.647 1.00 61.31 71 ASP A C 1
ATOM 571 O O . ASP A 1 71 ? -3.415 -9.609 -10.697 1.00 61.31 71 ASP A O 1
ATOM 575 N N . LEU A 1 72 ? -3.234 -8.042 -12.305 1.00 59.16 72 LEU A N 1
ATOM 576 C CA . LEU A 1 72 ? -4.586 -7.506 -12.205 1.00 59.16 72 LEU A CA 1
ATOM 577 C C . LEU A 1 72 ? -5.610 -8.640 -12.293 1.00 59.16 72 LEU A C 1
ATOM 579 O O . LEU A 1 72 ? -6.616 -8.603 -11.601 1.00 59.16 72 LEU A O 1
ATOM 583 N N . GLU A 1 73 ? -5.311 -9.670 -13.082 1.00 57.16 73 GLU A N 1
ATOM 584 C CA . GLU A 1 73 ? -6.124 -10.868 -13.244 1.00 57.16 73 GLU A CA 1
ATOM 585 C C . GLU A 1 73 ? -6.204 -11.722 -11.968 1.00 57.16 73 GLU A C 1
ATOM 587 O O . GLU A 1 73 ? -7.303 -12.114 -11.588 1.00 57.16 73 GLU A O 1
ATOM 592 N N . ASN A 1 74 ? -5.096 -11.933 -11.243 1.00 62.41 74 ASN A N 1
ATOM 593 C CA . ASN A 1 74 ? -5.111 -12.645 -9.958 1.00 62.41 74 ASN A CA 1
ATOM 594 C C . ASN A 1 74 ? -5.813 -11.826 -8.873 1.00 62.41 74 ASN A C 1
ATOM 596 O O . ASN A 1 74 ? -6.632 -12.364 -8.137 1.00 62.41 74 ASN A O 1
ATOM 600 N N . SER A 1 75 ? -5.575 -10.513 -8.821 1.00 60.72 75 SER A N 1
ATOM 601 C CA . SER A 1 75 ? -6.273 -9.632 -7.877 1.00 60.72 75 SER A CA 1
ATOM 602 C C . SER A 1 75 ? -7.783 -9.562 -8.164 1.00 60.72 75 SER A C 1
ATOM 604 O O . SER A 1 75 ? -8.598 -9.591 -7.243 1.00 60.72 75 SER A O 1
ATOM 606 N N . GLN A 1 76 ? -8.184 -9.549 -9.439 1.00 65.38 76 GLN A N 1
ATOM 607 C CA . GLN A 1 76 ? -9.588 -9.638 -9.852 1.00 65.38 76 GLN A CA 1
ATOM 608 C C . GLN A 1 76 ? -10.187 -11.023 -9.589 1.00 65.38 76 GLN A C 1
ATOM 610 O O . GLN A 1 76 ? -11.358 -11.113 -9.227 1.00 65.38 76 GLN A O 1
ATOM 615 N N . ALA A 1 77 ? -9.419 -12.098 -9.766 1.00 71.00 77 ALA A N 1
ATOM 616 C CA . ALA A 1 77 ? -9.855 -13.456 -9.461 1.00 71.00 77 ALA A CA 1
ATOM 617 C C . ALA A 1 77 ? -10.076 -13.643 -7.955 1.00 71.00 77 ALA A C 1
ATOM 619 O O . ALA A 1 77 ? -11.099 -14.197 -7.560 1.00 71.00 77 ALA A O 1
ATOM 620 N N . GLU A 1 78 ? -9.177 -13.117 -7.120 1.00 69.69 78 GLU A N 1
ATOM 621 C CA . GLU A 1 78 ? -9.335 -13.094 -5.665 1.00 69.69 78 GLU A CA 1
ATOM 622 C C . GLU A 1 78 ? -10.566 -12.278 -5.251 1.00 69.69 78 GLU A C 1
ATOM 624 O O . GLU A 1 78 ? -11.380 -12.767 -4.472 1.00 69.69 78 GLU A O 1
ATOM 629 N N . MET A 1 79 ? -10.768 -11.080 -5.815 1.00 66.00 79 MET A N 1
ATOM 630 C CA . MET A 1 79 ? -11.966 -10.271 -5.541 1.00 66.00 79 MET A CA 1
ATOM 631 C C . MET A 1 79 ? -13.263 -10.991 -5.931 1.00 66.00 79 MET A C 1
ATOM 633 O O . MET A 1 79 ? -14.197 -11.042 -5.134 1.00 66.00 79 MET A O 1
ATOM 637 N N . LYS A 1 80 ? -13.311 -11.607 -7.118 1.00 75.44 80 LYS A N 1
ATOM 638 C CA . LYS A 1 80 ? -14.470 -12.400 -7.561 1.00 75.44 80 LYS A CA 1
ATOM 639 C C . LYS A 1 80 ? -14.711 -13.610 -6.661 1.00 75.44 80 LYS A C 1
ATOM 641 O O . LYS A 1 80 ? -15.858 -13.935 -6.374 1.00 75.44 80 LYS A O 1
ATOM 646 N N . ALA A 1 81 ? -13.651 -14.280 -6.206 1.00 81.81 81 ALA A N 1
ATOM 647 C CA . ALA A 1 81 ? -13.772 -15.409 -5.291 1.00 81.81 81 ALA A CA 1
ATOM 648 C C . ALA A 1 81 ? -14.390 -14.983 -3.951 1.00 81.81 81 ALA A C 1
ATOM 650 O O . ALA A 1 81 ? -15.279 -15.666 -3.445 1.00 81.81 81 ALA A O 1
ATOM 651 N N . TRP A 1 82 ? -13.978 -13.833 -3.412 1.00 74.12 82 TRP A N 1
ATOM 652 C CA . TRP A 1 82 ? -14.576 -13.271 -2.202 1.00 74.12 82 TRP A CA 1
ATOM 653 C C . TRP A 1 82 ? -16.038 -12.858 -2.397 1.00 74.12 82 TRP A C 1
ATOM 655 O O . TRP A 1 82 ? -16.864 -13.177 -1.546 1.00 74.12 82 TRP A O 1
ATOM 665 N N . GLU A 1 83 ? -16.385 -12.242 -3.528 1.00 79.50 83 GLU A N 1
ATOM 666 C CA . GLU A 1 83 ? -17.770 -11.876 -3.853 1.00 79.50 83 GLU A CA 1
ATOM 667 C C . GLU A 1 83 ? -18.690 -13.108 -3.924 1.00 79.50 83 GLU A C 1
ATOM 669 O O . GLU A 1 83 ? -19.802 -13.095 -3.394 1.00 79.50 83 GLU A O 1
ATOM 674 N N . ILE A 1 84 ? -18.210 -14.210 -4.511 1.00 85.38 84 ILE A N 1
ATOM 675 C CA . ILE A 1 84 ? -18.942 -15.485 -4.558 1.00 85.38 84 ILE A CA 1
ATOM 676 C C . ILE A 1 84 ? -19.184 -16.034 -3.143 1.00 85.38 84 ILE A C 1
ATOM 678 O O . ILE A 1 84 ? -20.286 -16.503 -2.854 1.00 85.38 84 ILE A O 1
ATOM 682 N N . ILE A 1 85 ? -18.182 -15.965 -2.260 1.00 80.88 85 ILE A N 1
ATOM 683 C CA . ILE A 1 85 ? -18.304 -16.407 -0.861 1.00 80.88 85 ILE A CA 1
ATOM 684 C C . ILE A 1 85 ? -19.306 -15.532 -0.100 1.00 80.88 85 ILE A C 1
ATOM 686 O O . ILE A 1 85 ? -20.135 -16.046 0.647 1.00 80.88 85 ILE A O 1
ATOM 690 N N . GLU A 1 86 ? -19.271 -14.213 -0.281 1.00 72.56 86 GLU A N 1
ATOM 691 C CA . GLU A 1 86 ? -20.233 -13.319 0.369 1.00 72.56 86 GLU A CA 1
ATOM 692 C C . GLU A 1 86 ? -21.665 -13.592 -0.096 1.00 72.56 86 GLU A C 1
ATOM 694 O O . GLU A 1 86 ? -22.579 -13.648 0.727 1.00 72.56 86 GLU A O 1
ATOM 699 N N . GLN A 1 87 ? -21.865 -13.821 -1.397 1.00 73.88 87 GLN A N 1
ATOM 700 C CA . GLN A 1 87 ? -23.172 -14.174 -1.946 1.00 73.88 87 GLN A CA 1
ATOM 701 C C . GLN A 1 87 ? -23.670 -15.524 -1.423 1.00 73.88 87 GLN A C 1
ATOM 703 O O . GLN A 1 87 ? -24.849 -15.636 -1.079 1.00 73.88 87 GLN A O 1
ATOM 708 N N . SER A 1 88 ? -22.802 -16.537 -1.322 1.00 74.88 88 SER A N 1
ATOM 709 C CA . SER A 1 88 ? -23.194 -17.844 -0.788 1.00 74.88 88 SER A CA 1
ATOM 710 C C . SER A 1 88 ? -23.558 -17.757 0.694 1.00 74.88 88 SER A C 1
ATOM 712 O O . SER A 1 88 ? -24.617 -18.239 1.090 1.00 74.88 88 SER A O 1
ATOM 714 N N . VAL A 1 89 ? -22.758 -17.053 1.499 1.00 78.50 89 VAL A N 1
ATOM 715 C CA . VAL A 1 89 ? -23.061 -16.795 2.914 1.00 78.50 89 VAL A CA 1
ATOM 716 C C . VAL A 1 89 ? -24.362 -16.005 3.049 1.00 78.50 89 VAL A C 1
ATOM 718 O O . VAL A 1 89 ? -25.195 -16.338 3.888 1.00 78.50 89 VAL A O 1
ATOM 721 N N . ALA A 1 90 ? -24.593 -14.990 2.215 1.00 73.06 90 ALA A N 1
ATOM 722 C CA . ALA A 1 90 ? -25.833 -14.219 2.235 1.00 73.06 90 ALA A CA 1
ATOM 723 C C . ALA A 1 90 ? -27.059 -15.082 1.893 1.00 73.06 90 ALA A C 1
ATOM 725 O O . ALA A 1 90 ? -28.091 -14.948 2.550 1.00 73.06 90 ALA A O 1
ATOM 726 N N . GLN A 1 91 ? -26.949 -15.993 0.921 1.00 74.50 91 GLN A N 1
ATOM 727 C CA . GLN A 1 91 ? -28.008 -16.949 0.578 1.00 74.50 91 GLN A CA 1
ATOM 728 C C . GLN A 1 91 ? -28.277 -17.950 1.707 1.00 74.50 91 GLN A C 1
ATOM 730 O O . GLN A 1 91 ? -29.437 -18.202 2.041 1.00 74.50 91 GLN A O 1
ATOM 735 N N . GLU A 1 92 ? -27.229 -18.493 2.330 1.00 74.56 92 GLU A N 1
ATOM 736 C CA . GLU A 1 92 ? -27.361 -19.378 3.493 1.00 74.56 92 GLU A CA 1
ATOM 737 C C . GLU A 1 92 ? -28.038 -18.653 4.663 1.00 74.56 92 GLU A C 1
ATOM 739 O O . GLU A 1 92 ? -28.951 -19.183 5.299 1.00 74.56 92 GLU A O 1
ATOM 744 N N . MET A 1 93 ? -27.652 -17.399 4.897 1.00 72.06 93 MET A N 1
ATOM 745 C CA . MET A 1 93 ? -28.214 -16.554 5.947 1.00 72.06 93 MET A CA 1
ATOM 746 C C . MET A 1 93 ? -29.643 -16.087 5.647 1.00 72.06 93 MET A C 1
ATOM 748 O O . MET A 1 93 ? -30.407 -15.875 6.588 1.00 72.06 93 MET A O 1
ATOM 752 N N . GLN A 1 94 ? -30.040 -15.966 4.375 1.00 71.69 94 GLN A N 1
ATOM 753 C CA . GLN A 1 94 ? -31.386 -15.532 3.978 1.00 71.69 94 GLN A CA 1
ATOM 754 C C . GLN A 1 94 ? -32.479 -16.466 4.519 1.00 71.69 94 GLN A C 1
ATOM 756 O O . GLN A 1 94 ? -33.563 -16.004 4.870 1.00 71.69 94 GLN A O 1
ATOM 761 N N . ASN A 1 95 ? -32.178 -17.762 4.630 1.00 69.62 95 ASN A N 1
ATOM 762 C CA . ASN A 1 95 ? -33.101 -18.780 5.136 1.00 69.62 95 ASN A CA 1
ATOM 763 C C . ASN A 1 95 ? -32.676 -19.359 6.496 1.00 69.62 95 ASN A C 1
ATOM 765 O O . ASN A 1 95 ? -33.287 -20.319 6.976 1.00 69.62 95 ASN A O 1
ATOM 769 N N . TYR A 1 96 ? -31.643 -18.799 7.133 1.00 65.75 96 TYR A N 1
ATOM 770 C CA . TYR A 1 96 ? -31.173 -19.276 8.426 1.00 65.75 96 TYR A CA 1
ATOM 771 C C . TYR A 1 96 ? -32.172 -18.912 9.529 1.00 65.75 96 TYR A C 1
ATOM 773 O O . TYR A 1 96 ? -32.254 -17.774 9.994 1.00 65.75 96 TYR A O 1
ATOM 781 N N . VAL A 1 97 ? -32.918 -19.914 9.991 1.00 66.56 97 VAL A N 1
ATOM 782 C CA . VAL A 1 97 ? -33.690 -19.835 11.231 1.00 66.56 97 VAL A CA 1
ATOM 783 C C . VAL A 1 97 ? -32.814 -20.402 12.345 1.00 66.56 97 VAL A C 1
ATOM 785 O O . VAL A 1 97 ? -32.464 -21.584 12.284 1.00 66.56 97 VAL A O 1
ATOM 788 N N . PRO A 1 98 ? -32.450 -19.609 13.371 1.00 66.75 98 PRO A N 1
ATOM 789 C CA . PRO A 1 98 ? -31.682 -20.121 14.492 1.00 66.75 98 PRO A CA 1
ATOM 790 C C . PRO A 1 98 ? -32.360 -21.365 15.086 1.00 66.75 98 PRO A C 1
ATOM 792 O O . PRO A 1 98 ? -33.561 -21.310 15.373 1.00 66.75 98 PRO A O 1
ATOM 795 N N . PRO A 1 99 ? -31.625 -22.471 15.288 1.00 69.75 99 PRO A N 1
ATOM 796 C CA . PRO A 1 99 ? -32.208 -23.704 15.792 1.00 69.75 99 PRO A CA 1
ATOM 797 C C . PRO A 1 99 ? -32.828 -23.498 17.178 1.00 69.75 99 PRO A C 1
ATOM 799 O O . PRO A 1 99 ? -32.280 -22.802 18.039 1.00 69.75 99 PRO A O 1
ATOM 802 N N . ASP A 1 100 ? -33.991 -24.113 17.382 1.00 79.12 100 ASP A N 1
ATOM 803 C CA . ASP A 1 100 ? -34.707 -24.085 18.652 1.00 79.12 100 ASP A CA 1
ATOM 804 C C . ASP A 1 100 ? -33.918 -24.872 19.708 1.00 79.12 100 ASP A C 1
ATOM 806 O O . ASP A 1 100 ? -33.769 -26.092 19.609 1.00 79.12 100 ASP A O 1
ATOM 810 N N . VAL A 1 101 ? -33.406 -24.158 20.716 1.00 77.81 101 VAL A N 1
ATOM 811 C CA . VAL A 1 101 ? -32.558 -24.705 21.788 1.00 77.81 101 VAL A CA 1
ATOM 812 C C . VAL A 1 101 ? -33.265 -25.835 22.544 1.00 77.81 101 VAL A C 1
ATOM 814 O O . VAL A 1 101 ? -32.606 -26.767 23.004 1.00 77.81 101 VAL A O 1
ATOM 817 N N . ASP A 1 102 ? -34.599 -25.807 22.628 1.00 80.31 102 ASP A N 1
ATOM 818 C CA . ASP A 1 102 ? -35.377 -26.850 23.307 1.00 80.31 102 ASP A CA 1
ATOM 819 C C . ASP A 1 102 ? -35.368 -28.188 22.563 1.00 80.31 102 ASP A C 1
ATOM 821 O O . ASP A 1 102 ? -35.405 -29.252 23.188 1.00 80.31 102 ASP A O 1
ATOM 825 N N . LYS A 1 103 ? -35.239 -28.141 21.235 1.00 82.56 103 LYS A N 1
ATOM 826 C CA . LYS A 1 103 ? -35.248 -29.315 20.351 1.00 82.56 103 LYS A CA 1
ATOM 827 C C . LYS A 1 103 ? -33.852 -29.874 20.077 1.00 82.56 103 LYS A C 1
ATOM 829 O O . LYS A 1 103 ? -33.723 -30.869 19.368 1.00 82.56 103 LYS A O 1
ATOM 834 N N . MET A 1 104 ? -32.805 -29.255 20.623 1.00 78.50 104 MET A N 1
ATOM 835 C CA . MET A 1 104 ? -31.431 -29.719 20.443 1.00 78.50 104 MET A CA 1
ATOM 836 C C . MET A 1 104 ? -31.159 -30.986 21.274 1.00 78.50 104 MET A C 1
ATOM 838 O O . MET A 1 104 ? -31.525 -31.030 22.454 1.00 78.50 104 MET A O 1
ATOM 842 N N . PRO A 1 105 ? -30.462 -31.997 20.721 1.00 85.25 105 PRO A N 1
ATOM 843 C CA . PRO A 1 105 ? -30.071 -33.212 21.438 1.00 85.25 105 PRO A CA 1
ATOM 844 C C . PRO A 1 105 ? -28.835 -32.966 22.329 1.00 85.25 105 PRO A C 1
ATOM 846 O O . PRO A 1 105 ? -27.821 -33.647 22.219 1.00 85.25 105 PRO A O 1
ATOM 849 N N . ILE A 1 106 ? -28.898 -31.947 23.186 1.00 83.00 106 ILE A N 1
ATOM 850 C CA . ILE A 1 106 ? -27.834 -31.541 24.118 1.00 83.00 106 ILE A CA 1
ATOM 851 C C . ILE A 1 106 ? -28.336 -31.626 25.565 1.00 83.00 106 ILE A C 1
ATOM 853 O O . ILE A 1 106 ? -29.543 -31.715 25.797 1.00 83.00 106 ILE A O 1
ATOM 857 N N . SER A 1 107 ? -27.428 -31.609 26.547 1.00 90.06 107 SER A N 1
ATOM 858 C CA . SER A 1 107 ? -27.809 -31.745 27.960 1.00 90.06 107 SER A CA 1
ATOM 859 C C . SER A 1 107 ? -28.657 -30.566 28.453 1.00 90.06 107 SER A C 1
ATOM 861 O O . SER A 1 107 ? -28.492 -29.431 28.008 1.00 90.06 107 SER A O 1
ATOM 863 N N . GLU A 1 108 ? -29.543 -30.821 29.417 1.00 87.75 108 GLU A N 1
ATOM 864 C CA . GLU A 1 108 ? -30.427 -29.797 29.998 1.00 87.75 108 GLU A CA 1
ATOM 865 C C . GLU A 1 108 ? -29.655 -28.657 30.682 1.00 87.75 108 GLU A C 1
ATOM 867 O O . GLU A 1 108 ? -30.065 -27.496 30.633 1.00 87.75 108 GLU A O 1
ATOM 872 N N . GLU A 1 109 ? -28.494 -28.962 31.264 1.00 87.75 109 GLU A N 1
ATOM 873 C CA . GLU A 1 109 ? -27.591 -27.959 31.832 1.00 87.75 109 GLU A CA 1
ATOM 874 C C . GLU A 1 109 ? -27.053 -27.011 30.750 1.00 87.75 109 GLU A C 1
ATOM 876 O O . GLU A 1 109 ? -27.100 -25.789 30.911 1.00 87.75 109 GLU A O 1
ATOM 881 N N . LEU A 1 110 ? -26.637 -27.562 29.604 1.00 79.50 110 LEU A N 1
ATOM 882 C CA . LEU A 1 110 ? -26.196 -26.788 28.444 1.00 79.50 110 LEU A CA 1
ATOM 883 C C . LEU A 1 110 ? -27.342 -25.988 27.820 1.00 79.50 110 LEU A C 1
ATOM 885 O O . LEU A 1 110 ? -27.144 -24.820 27.489 1.00 79.50 110 LEU A O 1
ATOM 889 N N . LYS A 1 111 ? -28.556 -26.547 27.722 1.00 86.25 111 LYS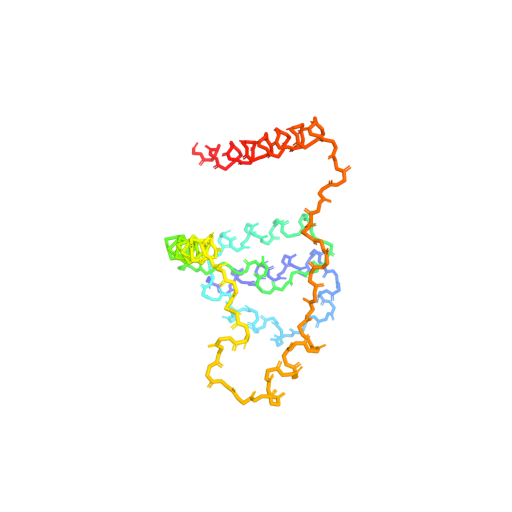 A N 1
ATOM 890 C CA . LYS A 1 111 ? -29.742 -25.795 27.268 1.00 86.25 111 LYS A CA 1
ATOM 891 C C . LYS A 1 111 ? -30.011 -24.595 28.169 1.00 86.25 111 LYS A C 1
ATOM 893 O O . LYS A 1 111 ? -30.222 -23.488 27.674 1.00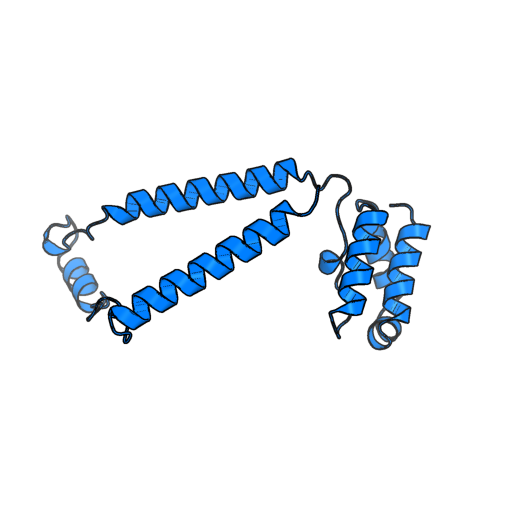 86.25 111 LYS A O 1
ATOM 898 N N . LYS A 1 112 ? -29.964 -24.788 29.491 1.00 85.69 112 LYS A N 1
ATOM 899 C CA . LYS A 1 112 ? -30.166 -23.719 30.478 1.00 85.69 112 LYS A CA 1
ATOM 900 C C . LYS A 1 112 ? -29.079 -22.648 30.381 1.00 85.69 112 LYS A C 1
ATOM 902 O O . LYS A 1 112 ? -29.400 -21.461 30.395 1.00 85.69 112 LYS A O 1
ATOM 907 N N . TYR A 1 113 ? -27.818 -23.053 30.228 1.00 82.62 113 TYR A N 1
ATOM 908 C CA . TYR A 1 113 ? -26.692 -22.140 30.033 1.00 82.62 113 TYR A CA 1
ATOM 909 C C . TYR A 1 113 ? -26.825 -21.324 28.739 1.00 82.62 113 TYR A C 1
ATOM 911 O O . TYR A 1 113 ? -26.644 -20.106 28.761 1.00 82.62 113 TYR A O 1
ATOM 919 N N . LEU A 1 114 ? -27.189 -21.961 27.621 1.00 80.12 114 LEU A N 1
ATOM 920 C CA . LEU A 1 114 ? -27.406 -21.281 26.344 1.00 80.12 114 LEU A CA 1
ATOM 921 C C . LEU A 1 114 ? -28.575 -20.301 26.429 1.00 80.12 114 LEU A C 1
ATOM 923 O O . LEU A 1 114 ? -28.437 -19.169 25.984 1.00 80.12 114 LEU A O 1
ATOM 927 N N . LYS A 1 115 ? -29.696 -20.677 27.055 1.00 79.62 115 LYS A N 1
ATOM 928 C CA . LYS A 1 115 ? -30.831 -19.764 27.271 1.00 79.62 115 LYS A CA 1
ATOM 929 C C . LYS A 1 115 ? -30.462 -18.557 28.137 1.00 79.62 115 LYS A C 1
ATOM 931 O O . LYS A 1 115 ? -30.899 -17.455 27.835 1.00 79.62 115 LYS A O 1
ATOM 936 N N . ALA A 1 116 ? -29.653 -18.754 29.178 1.00 80.06 116 ALA A N 1
ATOM 937 C CA . ALA A 1 116 ? -29.238 -17.683 30.083 1.00 80.06 116 ALA A CA 1
ATOM 938 C C . ALA A 1 116 ? -28.210 -16.715 29.466 1.00 80.06 116 ALA A C 1
ATOM 940 O O . ALA A 1 116 ? -28.199 -15.539 29.819 1.00 80.06 116 ALA A O 1
ATOM 941 N N . ASN A 1 117 ? -27.351 -17.196 28.557 1.00 73.69 117 ASN A N 1
ATOM 942 C CA . ASN A 1 117 ? -26.263 -16.404 27.963 1.00 73.69 117 ASN A CA 1
ATOM 943 C C . ASN A 1 117 ? -26.519 -15.961 26.516 1.00 73.69 117 ASN A C 1
ATOM 945 O O . ASN A 1 117 ? -25.772 -15.136 25.983 1.00 73.69 117 ASN A O 1
ATOM 949 N N . ARG A 1 118 ? -27.560 -16.480 25.855 1.00 67.75 118 ARG A N 1
ATOM 950 C CA . ARG A 1 118 ? -27.992 -15.981 24.548 1.00 67.75 118 ARG A CA 1
ATOM 951 C C . ARG A 1 118 ? -28.422 -14.531 24.730 1.00 67.75 118 ARG A C 1
ATOM 953 O O . ARG A 1 118 ? -29.356 -14.239 25.469 1.00 67.75 118 ARG A O 1
ATOM 960 N N . ARG A 1 119 ? -27.749 -13.609 24.041 1.00 60.56 119 ARG A N 1
ATOM 961 C CA . ARG A 1 119 ? -28.221 -12.226 23.952 1.00 60.56 119 ARG A CA 1
ATOM 962 C C . ARG A 1 119 ? -29.593 -12.254 23.282 1.00 60.56 119 ARG A C 1
ATOM 964 O O . ARG A 1 119 ? -29.687 -12.578 22.100 1.00 60.56 119 ARG A O 1
ATOM 971 N N . GLU A 1 120 ? -30.650 -11.931 24.020 1.00 56.41 120 GLU A N 1
ATOM 972 C CA . GLU A 1 120 ? -31.913 -11.549 23.398 1.00 56.41 120 GLU A CA 1
ATOM 973 C C . GLU A 1 120 ? -31.629 -10.287 22.578 1.00 56.41 120 GLU A C 1
ATOM 975 O O . GLU A 1 120 ? -31.376 -9.218 23.137 1.00 56.41 120 GLU A O 1
ATOM 980 N N . VAL A 1 121 ? -31.608 -10.399 21.248 1.00 54.41 121 VAL A N 1
ATOM 981 C CA . VAL A 1 121 ? -31.633 -9.223 20.375 1.00 54.41 121 VAL A CA 1
ATOM 982 C C . VAL A 1 121 ? -33.037 -8.644 20.525 1.00 54.41 121 VAL A C 1
ATOM 984 O O . VAL A 1 121 ? -33.954 -9.020 19.804 1.00 54.41 121 VAL A O 1
ATOM 987 N N . LYS A 1 122 ? -33.238 -7.827 21.566 1.00 52.88 122 LYS A N 1
ATOM 988 C CA . LYS A 1 122 ? -34.571 -7.402 22.020 1.00 52.88 122 LYS A CA 1
ATOM 989 C C . LYS A 1 122 ? -35.342 -6.586 20.982 1.00 52.88 122 LYS A C 1
ATOM 991 O O . LYS A 1 122 ? -36.551 -6.458 21.112 1.00 52.88 122 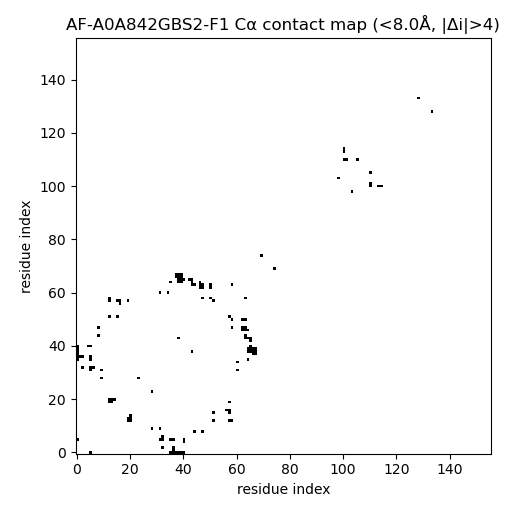LYS A O 1
ATOM 996 N N . THR A 1 123 ? -34.683 -6.083 19.943 1.00 46.59 123 THR A N 1
ATOM 997 C CA . THR A 1 123 ? -35.324 -5.499 18.762 1.00 46.59 123 THR A CA 1
ATOM 998 C C . THR A 1 123 ? -34.423 -5.704 17.539 1.00 46.59 123 THR A C 1
ATOM 1000 O O . THR A 1 123 ? -33.212 -5.493 17.642 1.00 46.59 123 THR A O 1
ATOM 1003 N N . PRO A 1 124 ? -34.968 -6.101 16.371 1.00 57.78 124 PRO A N 1
ATOM 1004 C CA . PRO A 1 124 ? -34.293 -5.875 15.095 1.00 57.78 124 PRO A CA 1
ATOM 1005 C C . PRO A 1 124 ? -33.901 -4.398 15.001 1.00 57.78 124 PRO A C 1
ATOM 1007 O O . PRO A 1 124 ? -34.604 -3.555 15.559 1.00 57.78 124 PRO A O 1
ATOM 1010 N N . PHE A 1 125 ? -32.817 -4.067 14.294 1.00 57.38 125 PHE A N 1
ATOM 1011 C CA . PHE A 1 125 ? -32.501 -2.668 14.005 1.00 57.38 125 PHE A CA 1
ATOM 1012 C C . PHE A 1 125 ? -33.712 -2.023 13.317 1.00 57.38 125 PHE A C 1
ATOM 1014 O O . PHE A 1 125 ? -34.009 -2.309 12.159 1.00 57.38 125 PHE A O 1
ATOM 1021 N N . GLN A 1 126 ? -34.438 -1.193 14.061 1.00 53.41 126 GLN A N 1
ATOM 1022 C CA . GLN A 1 126 ? -35.461 -0.323 13.517 1.00 53.41 126 GLN A CA 1
ATOM 1023 C C . GLN A 1 126 ? -34.767 0.988 13.206 1.00 53.41 126 GLN A C 1
ATOM 1025 O O . GLN A 1 126 ? -34.293 1.689 14.102 1.00 53.41 126 GLN A O 1
ATOM 1030 N N . SER A 1 127 ? -34.659 1.280 11.917 1.00 60.38 127 SER A N 1
ATOM 1031 C CA . SER A 1 127 ? -34.220 2.587 11.462 1.00 60.38 127 SER A CA 1
ATOM 1032 C C . SER A 1 127 ? -35.106 3.653 12.117 1.00 60.38 127 SER A C 1
ATOM 1034 O O . SER A 1 127 ? -36.327 3.530 12.180 1.00 60.38 127 SER A O 1
ATOM 1036 N N . THR A 1 128 ? -34.478 4.699 12.651 1.00 74.94 128 THR A N 1
ATOM 1037 C CA . THR A 1 128 ? -35.187 5.857 13.213 1.00 74.94 128 THR A CA 1
ATOM 1038 C C . THR A 1 128 ? -35.742 6.776 12.122 1.00 74.94 128 THR A C 1
ATOM 1040 O O . THR A 1 128 ? -36.302 7.823 12.437 1.00 74.94 128 THR A O 1
ATOM 1043 N N . LEU A 1 129 ? -35.515 6.442 10.848 1.00 74.38 129 LEU A N 1
ATOM 1044 C CA . LEU A 1 129 ? -35.935 7.235 9.705 1.00 74.38 129 LEU A CA 1
ATOM 1045 C C . LEU A 1 129 ? -37.393 6.920 9.383 1.00 74.38 129 LEU A C 1
ATOM 1047 O O . LEU A 1 129 ? -37.842 5.777 9.457 1.00 74.38 129 LEU A O 1
ATOM 1051 N N . THR A 1 130 ? -38.142 7.945 8.994 1.00 86.56 130 THR A N 1
ATOM 1052 C CA . THR A 1 130 ? -39.472 7.725 8.428 1.00 86.56 130 THR A CA 1
ATOM 1053 C C . THR A 1 130 ? -39.353 6.991 7.085 1.00 86.56 130 THR A C 1
ATOM 1055 O O . THR A 1 130 ? -38.309 7.075 6.432 1.00 86.56 130 THR A O 1
ATOM 1058 N N . PRO A 1 131 ? -40.421 6.333 6.598 1.00 83.44 131 PRO A N 1
ATOM 1059 C CA . PRO A 1 131 ? -40.392 5.660 5.296 1.00 83.44 131 PRO A CA 1
ATOM 1060 C C . PRO A 1 131 ? -39.942 6.569 4.138 1.00 83.44 131 PRO A C 1
ATOM 1062 O O . PRO A 1 131 ? -39.279 6.114 3.211 1.00 83.44 131 PRO A O 1
ATOM 1065 N N . GLN A 1 132 ? -40.253 7.869 4.209 1.00 83.94 132 GLN A N 1
ATOM 1066 C CA . GLN A 1 132 ? -39.783 8.865 3.240 1.00 83.94 132 GLN A CA 1
ATOM 1067 C C . GLN A 1 132 ? -38.275 9.114 3.350 1.00 83.94 132 GLN A C 1
ATOM 1069 O O . GLN A 1 132 ? -37.579 9.088 2.342 1.00 83.94 132 GLN A O 1
ATOM 1074 N N . GLN A 1 133 ? -37.753 9.287 4.563 1.00 81.56 133 GLN A N 1
ATOM 1075 C CA . GLN A 1 133 ? -36.322 9.501 4.787 1.00 81.56 133 GLN A CA 1
ATOM 1076 C C . GLN A 1 133 ? -35.485 8.263 4.435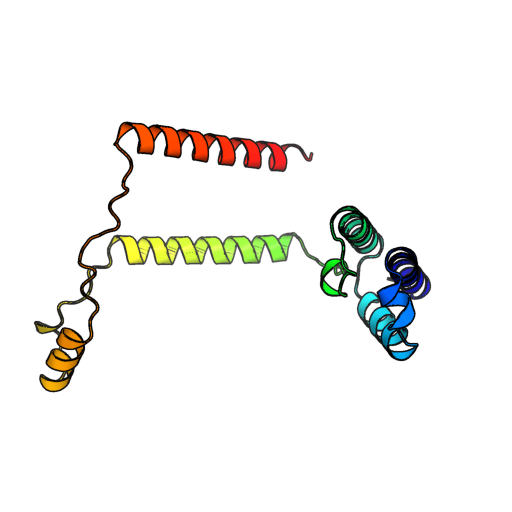 1.00 81.56 133 GLN A C 1
ATOM 1078 O O . GLN A 1 133 ? -34.352 8.389 3.974 1.00 81.56 133 GLN A O 1
ATOM 1083 N N . GLU A 1 134 ? -36.029 7.060 4.626 1.00 80.88 134 GLU A N 1
ATOM 1084 C CA . GLU A 1 134 ? -35.394 5.828 4.152 1.00 80.88 134 GLU A CA 1
ATOM 1085 C C . GLU A 1 134 ? -35.314 5.782 2.630 1.00 80.88 134 GLU A C 1
ATOM 1087 O O . GLU A 1 134 ? -34.278 5.398 2.086 1.00 80.88 134 GLU A O 1
ATOM 1092 N N . GLN A 1 135 ? -36.385 6.184 1.946 1.00 84.19 135 GLN A N 1
ATOM 1093 C CA . GLN A 1 135 ? -36.435 6.208 0.490 1.00 84.19 135 GLN A CA 1
ATOM 1094 C C . GLN A 1 135 ? -35.454 7.237 -0.085 1.00 84.19 135 GLN A C 1
ATOM 1096 O O . GLN A 1 135 ? -34.645 6.895 -0.944 1.00 84.19 135 GLN A O 1
ATOM 1101 N N . GLU A 1 136 ? -35.431 8.453 0.462 1.00 87.00 136 GLU A N 1
ATOM 1102 C CA . GLU A 1 136 ? -34.463 9.491 0.087 1.00 87.00 136 GLU A CA 1
ATOM 1103 C C . GLU A 1 136 ? -33.021 9.034 0.326 1.00 87.00 136 GLU A C 1
ATOM 1105 O O . GLU A 1 136 ? -32.133 9.258 -0.500 1.00 87.00 136 GLU A O 1
ATOM 1110 N N . ARG A 1 137 ? -32.772 8.344 1.445 1.00 85.75 137 ARG A N 1
ATOM 1111 C CA . ARG A 1 137 ? -31.446 7.811 1.759 1.00 85.75 137 ARG A CA 1
ATOM 1112 C C . ARG A 1 137 ? -31.038 6.696 0.801 1.00 85.75 137 ARG A C 1
ATOM 1114 O O . ARG A 1 137 ? -29.881 6.669 0.389 1.00 85.75 137 ARG A O 1
ATOM 1121 N N . LYS A 1 138 ? -31.958 5.807 0.418 1.00 86.50 138 LYS A N 1
ATOM 1122 C CA . LYS A 1 138 ? -31.712 4.775 -0.602 1.00 86.50 138 LYS A CA 1
ATOM 1123 C C . LYS A 1 138 ? -31.387 5.399 -1.956 1.00 86.50 138 LYS A C 1
ATOM 1125 O O . LYS A 1 138 ? -30.414 4.998 -2.582 1.00 86.50 138 LYS A O 1
ATOM 1130 N N . GLU A 1 139 ? -32.137 6.413 -2.375 1.00 91.44 139 GLU A N 1
ATOM 1131 C CA . GLU A 1 139 ? -31.898 7.119 -3.638 1.00 91.44 139 GLU A CA 1
ATOM 1132 C C . GLU A 1 139 ? -30.565 7.873 -3.647 1.00 91.44 139 GLU A C 1
ATOM 1134 O O . GLU A 1 139 ? -29.856 7.875 -4.654 1.00 91.44 139 GLU A O 1
ATOM 1139 N N . LEU A 1 140 ? -30.189 8.486 -2.523 1.00 91.56 140 LEU A N 1
ATOM 1140 C CA . LEU A 1 140 ? -28.891 9.139 -2.375 1.00 91.56 140 LEU A CA 1
ATOM 1141 C C . LEU A 1 140 ? -27.741 8.133 -2.478 1.00 91.56 140 LEU A C 1
ATOM 1143 O O . LEU A 1 140 ? -26.775 8.382 -3.196 1.00 91.56 140 LEU A O 1
ATOM 1147 N N . LEU A 1 141 ? -27.850 7.002 -1.777 1.00 84.62 141 LEU A N 1
ATOM 1148 C CA . LEU A 1 141 ? -26.845 5.941 -1.823 1.00 84.62 141 LEU A CA 1
ATOM 1149 C C . LEU A 1 141 ? -26.727 5.356 -3.232 1.00 84.62 141 LEU A C 1
ATOM 1151 O O . LEU A 1 141 ? -25.617 5.171 -3.718 1.00 84.62 141 LEU A O 1
ATOM 1155 N N . GLN A 1 142 ? -27.851 5.154 -3.923 1.00 86.00 142 GLN A N 1
ATOM 1156 C CA . GLN A 1 142 ? -27.845 4.683 -5.305 1.00 86.00 142 GLN A CA 1
ATOM 1157 C C . GLN A 1 142 ? -27.144 5.676 -6.240 1.00 86.00 142 GLN A C 1
ATOM 1159 O O . GLN A 1 142 ? -26.305 5.277 -7.040 1.00 86.00 142 GLN A O 1
ATOM 1164 N N . LYS A 1 143 ? -27.401 6.982 -6.092 1.00 90.44 143 LYS A N 1
ATOM 1165 C CA . LYS A 1 143 ? -26.688 8.015 -6.861 1.00 90.44 143 LYS A CA 1
ATOM 1166 C C . LYS A 1 143 ? -25.183 8.000 -6.604 1.00 90.44 143 LYS A C 1
ATOM 1168 O O . LYS A 1 143 ? -24.413 8.175 -7.541 1.00 90.44 143 LYS A O 1
ATOM 1173 N N . GLN A 1 144 ? -24.762 7.786 -5.358 1.00 86.69 144 GLN A N 1
ATOM 1174 C CA . GLN A 1 144 ? -23.341 7.682 -5.015 1.00 86.69 144 GLN A CA 1
ATOM 1175 C C . GLN A 1 144 ? -22.694 6.451 -5.657 1.00 86.69 144 GLN A C 1
ATOM 1177 O O . GLN A 1 144 ? -21.589 6.560 -6.184 1.00 86.69 144 GLN A O 1
ATOM 1182 N N . ILE A 1 145 ? -23.390 5.311 -5.663 1.00 83.44 145 ILE A N 1
ATOM 1183 C CA . ILE A 1 145 ? -22.944 4.091 -6.348 1.00 83.44 145 ILE A CA 1
ATOM 1184 C C . ILE A 1 145 ? -22.796 4.354 -7.852 1.00 83.44 145 ILE A C 1
ATOM 1186 O O . ILE A 1 145 ? -21.747 4.066 -8.424 1.00 83.44 145 ILE A O 1
ATOM 1190 N N . ASP A 1 146 ? -23.795 4.973 -8.481 1.00 85.62 146 ASP A N 1
ATOM 1191 C CA . ASP A 1 146 ? -23.773 5.274 -9.915 1.00 85.62 146 ASP A CA 1
ATOM 1192 C C . ASP A 1 146 ? -22.658 6.271 -10.283 1.00 85.62 146 ASP A C 1
ATOM 1194 O O . ASP A 1 146 ? -22.035 6.162 -11.341 1.00 85.62 146 ASP A O 1
ATOM 1198 N N . GLU A 1 147 ? -22.388 7.260 -9.427 1.00 86.38 147 GLU A N 1
ATOM 1199 C CA . GLU A 1 147 ? -21.279 8.200 -9.612 1.00 86.38 147 GLU A CA 1
ATOM 1200 C C . GLU A 1 147 ? -19.915 7.518 -9.504 1.00 86.38 147 GLU A C 1
ATOM 1202 O O . GLU A 1 147 ? -19.023 7.820 -10.299 1.00 86.38 147 GLU A O 1
ATOM 1207 N N . LEU A 1 148 ? -19.744 6.604 -8.547 1.00 76.50 148 LEU A N 1
ATOM 1208 C CA . LEU A 1 148 ? -18.519 5.817 -8.408 1.00 76.50 148 LEU A CA 1
ATOM 1209 C C . LEU A 1 148 ? -18.318 4.907 -9.624 1.00 76.50 148 LEU A C 1
ATOM 1211 O O . LEU A 1 148 ? -17.249 4.944 -10.230 1.00 76.50 148 LEU A O 1
ATOM 1215 N N . ALA A 1 149 ? -19.370 4.217 -10.072 1.00 77.06 149 ALA A N 1
ATOM 1216 C CA . ALA A 1 149 ? -19.327 3.378 -11.268 1.00 77.06 149 ALA A CA 1
ATOM 1217 C C . ALA A 1 149 ? -18.950 4.174 -12.532 1.00 77.06 149 ALA A C 1
ATOM 1219 O O . ALA A 1 149 ? -18.166 3.708 -13.358 1.00 77.06 149 ALA A O 1
ATOM 1220 N N . ARG A 1 150 ? -19.442 5.414 -12.683 1.00 76.62 150 ARG A N 1
ATOM 1221 C CA . ARG A 1 150 ? -19.039 6.297 -13.797 1.00 76.62 150 ARG A CA 1
ATOM 1222 C C . ARG A 1 150 ? -17.591 6.769 -13.701 1.00 76.62 150 ARG A C 1
ATOM 1224 O O . ARG A 1 150 ? -16.963 6.975 -14.735 1.00 76.62 150 ARG A O 1
ATOM 1231 N N . ARG A 1 151 ? -17.066 6.975 -12.490 1.00 71.31 151 ARG A N 1
ATOM 1232 C CA . ARG A 1 151 ? -15.653 7.337 -12.292 1.00 71.31 151 ARG A CA 1
ATOM 1233 C C . ARG A 1 151 ? -14.725 6.180 -12.643 1.00 71.31 151 ARG A C 1
ATOM 1235 O O . ARG A 1 151 ? -13.664 6.425 -13.202 1.00 71.31 151 ARG A O 1
ATOM 1242 N N . GLU A 1 152 ? -15.139 4.950 -12.364 1.00 63.06 152 GLU A N 1
ATOM 1243 C CA . GLU A 1 152 ? -14.368 3.747 -12.688 1.00 63.06 152 GLU A CA 1
ATOM 1244 C C . GLU A 1 152 ? -14.481 3.359 -14.173 1.00 63.06 152 GLU A C 1
ATOM 1246 O O . GLU A 1 152 ? -13.490 2.956 -14.775 1.00 63.06 152 GLU A O 1
ATOM 1251 N N . GLY A 1 153 ? -15.636 3.579 -14.812 1.00 56.66 153 GLY A N 1
ATOM 1252 C CA . GLY A 1 153 ? -15.841 3.347 -16.251 1.00 56.66 153 GLY A CA 1
ATOM 1253 C C . GLY A 1 153 ? -15.311 4.444 -17.191 1.00 56.66 153 GLY A C 1
ATOM 1254 O O . GLY A 1 153 ? -15.417 4.303 -18.405 1.00 56.66 153 GLY A O 1
ATOM 1255 N N . GLY A 1 154 ? -14.770 5.545 -16.655 1.00 47.81 154 GLY A N 1
ATOM 1256 C CA . GLY A 1 154 ? -14.241 6.685 -17.420 1.00 47.81 154 GLY A CA 1
ATOM 1257 C C . GLY A 1 154 ? -12.747 6.610 -17.758 1.00 47.81 154 GLY A C 1
ATOM 1258 O O . GLY A 1 154 ? -12.216 7.545 -18.354 1.00 47.81 154 GLY A O 1
ATOM 1259 N N . CYS A 1 155 ? -12.065 5.527 -17.379 1.00 43.84 155 CYS A N 1
ATOM 1260 C CA . CYS A 1 155 ? -10.702 5.232 -17.814 1.00 43.84 155 CYS A CA 1
ATOM 1261 C C . CYS A 1 155 ? -10.729 4.160 -18.911 1.00 43.84 155 CYS A C 1
ATOM 1263 O O . CYS A 1 155 ? -10.557 2.970 -18.656 1.00 43.84 155 CYS A O 1
ATOM 1265 N N . SER A 1 156 ? -10.957 4.592 -20.148 1.00 39.75 156 SER A N 1
ATOM 1266 C CA . SER A 1 156 ? -10.594 3.874 -21.374 1.00 39.75 156 SER A CA 1
ATOM 1267 C C . SER A 1 156 ? -10.117 4.884 -22.404 1.00 39.75 156 SER A C 1
ATOM 1269 O O . SER A 1 156 ? -10.770 5.947 -22.511 1.00 39.75 156 SER A O 1
#

Organism: NCBI:txid1552123

Secondary structure (DSSP, 8-state):
--HHHHHHHHHHHHHH-HHHHHH--HHHHHHHHHHHTTB-HHHHHHHHHHHHHH-SSPPPGGGT--BTT--HHHHHHHHHHHHHHHHHHHHHHHT-PPP-GGGSSS-HHHHHHHHHHS----S----SS-HHHHHHHHHHHHHHHHHHHHHHTT--

Foldseek 3Di:
DDLVLQVVLVVVLVVLDVVCVVPDDPVNSVVSSVLLVQADSVQLSVQSVVCSVPPPDRDDCVSRGHGPPPPPVVVVVVVVVVVVVVVVVVVCVVPDDPDDLVPDPDDPVVSVVCVVPPPPPVDDPDPPDDPVRVVVVVVVVVVVVVVVVCVVVVPD

Mean predicted aligned error: 17.57 Å

Sequence (156 aa):
MELMQAFELIEMISSAYINFKKTSDEKTLRLWSDFLVDADYEKSKAALKQHIKTKKFAPSLADFSIPINADLENSQAEMKAWEIIEQSVAQEMQNYVPPDVDKMPISEELKKYLKANRREVKTPFQSTLTPQQEQERKELLQKQIDELARREGGCS

pLDDT: mean 82.1, std 13.31, range [39.75, 97.56]